Protein AF-A0AAE7J6P6-F1 (afdb_monomer)

Solvent-accessible surface area (backbone atoms only — not comparable to full-atom values): 6594 Å² total; per-residue (Å²): 134,54,72,71,56,51,52,51,51,54,49,52,51,44,43,52,46,48,48,72,77,43,78,83,62,54,71,66,61,44,50,52,52,38,52,50,50,35,48,72,76,59,78,49,86,48,71,69,57,49,50,52,51,53,52,53,46,38,74,75,54,63,64,92,83,56,76,78,74,72,66,77,85,76,64,90,80,76,79,80,88,73,84,70,50,100,81,75,59,88,80,80,84,78,81,79,90,74,87,132

Mean predicted aligned error: 14.96 Å

Secondary structure (DSSP, 8-state):
--HHHHHHHHHHHHHHHHHHH-TT--HHHHHHHHHHHHHHHT---SHHHHHHHHHHHHHHS--TTS-----GGG-----------TT-------------

Sequence (100 aa):
MSDKALLKEVAQELWSSVKKLRPGLPRDSRLELTLKALMVIGDLADQVQAAVIVGLVAEMEPPEDEPKGDDVTSTAESSPKVEQTPDGRRVVRRRSSSAG

Foldseek 3Di:
DDLLVVLLVLLVVQLVVLCVVDVPDDLVSSLVSSVVVCVVVVSDDDVVSSVVSVVSSCVVPNDPPPDPDPPPVPDPDDDDPQDADPVRDRDDDDPDDDDD

Structure (mmCIF, N/CA/C/O backbone):
data_AF-A0AAE7J6P6-F1
#
_entry.id   AF-A0AAE7J6P6-F1
#
loop_
_atom_site.group_PDB
_atom_site.id
_atom_site.type_symbol
_atom_site.label_atom_id
_atom_site.label_alt_id
_atom_site.label_comp_id
_atom_site.label_asym_id
_atom_site.label_entity_id
_atom_site.label_seq_id
_atom_site.pdbx_PDB_ins_code
_atom_site.Cartn_x
_atom_site.Cartn_y
_atom_site.Cartn_z
_atom_site.occupancy
_atom_site.B_iso_or_equiv
_atom_site.auth_seq_id
_atom_site.auth_comp_id
_atom_site.auth_asym_id
_atom_site.auth_atom_id
_atom_site.pdbx_PDB_model_num
ATOM 1 N N . MET A 1 1 ? 17.295 9.176 -4.640 1.00 58.81 1 MET A N 1
ATOM 2 C CA . MET A 1 1 ? 16.175 8.429 -4.028 1.00 58.81 1 MET A CA 1
ATOM 3 C C . MET A 1 1 ? 16.122 7.072 -4.701 1.00 58.81 1 MET A C 1
ATOM 5 O O . MET A 1 1 ? 16.319 7.036 -5.906 1.00 58.81 1 MET A O 1
ATOM 9 N N . SER A 1 2 ? 15.971 5.975 -3.957 1.00 84.94 2 SER A N 1
ATOM 10 C CA . SER A 1 2 ? 15.747 4.662 -4.577 1.00 84.94 2 SER A CA 1
ATOM 11 C C . SER A 1 2 ? 14.280 4.531 -4.992 1.00 84.94 2 SER A C 1
ATOM 13 O O . SER A 1 2 ? 13.418 5.106 -4.327 1.00 84.94 2 SER A O 1
ATOM 15 N N . ASP A 1 3 ? 13.983 3.744 -6.027 1.00 86.88 3 ASP A N 1
ATOM 16 C CA . ASP A 1 3 ? 12.605 3.522 -6.506 1.00 86.88 3 ASP A CA 1
ATOM 17 C C . ASP A 1 3 ? 11.683 3.034 -5.381 1.00 86.88 3 ASP A C 1
ATOM 19 O O . ASP A 1 3 ? 10.537 3.453 -5.256 1.00 86.88 3 ASP A O 1
ATOM 23 N N . LYS A 1 4 ? 12.227 2.225 -4.464 1.00 88.75 4 LYS A N 1
ATOM 24 C CA . LYS A 1 4 ? 11.519 1.763 -3.266 1.00 88.75 4 LYS A CA 1
ATOM 25 C C . LYS A 1 4 ? 11.170 2.896 -2.295 1.00 88.75 4 LYS A C 1
ATOM 27 O O . LYS A 1 4 ? 10.136 2.822 -1.639 1.00 88.75 4 LYS A O 1
ATOM 32 N N . ALA A 1 5 ? 12.033 3.901 -2.145 1.00 93.50 5 ALA A N 1
ATOM 33 C CA . ALA A 1 5 ? 11.749 5.055 -1.292 1.00 93.50 5 ALA A CA 1
ATOM 34 C C . ALA A 1 5 ? 10.653 5.931 -1.910 1.00 93.50 5 ALA A C 1
ATOM 36 O O . ALA A 1 5 ? 9.726 6.313 -1.202 1.00 93.50 5 ALA A O 1
ATOM 37 N N . LEU A 1 6 ? 10.720 6.158 -3.226 1.00 94.00 6 LEU A N 1
ATOM 38 C CA . LEU A 1 6 ? 9.698 6.905 -3.957 1.00 94.00 6 LEU A CA 1
ATOM 39 C C . LEU A 1 6 ? 8.334 6.205 -3.889 1.00 94.00 6 LEU A C 1
ATOM 41 O O . LEU A 1 6 ? 7.341 6.833 -3.543 1.00 94.00 6 LEU A O 1
ATOM 45 N N . LEU A 1 7 ? 8.290 4.889 -4.115 1.00 94.81 7 LEU A N 1
ATOM 46 C CA . LEU A 1 7 ? 7.057 4.103 -4.016 1.00 94.81 7 LEU A CA 1
ATOM 47 C C . LEU A 1 7 ? 6.392 4.236 -2.634 1.00 94.81 7 LEU A C 1
ATOM 49 O O . LEU A 1 7 ? 5.171 4.347 -2.537 1.00 94.81 7 LEU A O 1
ATOM 53 N N . LYS A 1 8 ? 7.185 4.243 -1.554 1.00 96.00 8 LYS A N 1
ATOM 54 C CA . LYS A 1 8 ? 6.662 4.448 -0.196 1.00 96.00 8 LYS A CA 1
ATOM 55 C C . LYS A 1 8 ? 6.081 5.849 -0.011 1.00 96.00 8 LYS A C 1
ATOM 57 O O . LYS A 1 8 ? 5.009 5.971 0.568 1.00 96.00 8 LYS A O 1
ATOM 62 N N . GLU A 1 9 ? 6.766 6.878 -0.497 1.00 96.00 9 GLU A N 1
ATOM 63 C CA . GLU A 1 9 ? 6.306 8.269 -0.423 1.00 96.00 9 GLU A CA 1
ATOM 64 C C . GLU A 1 9 ? 4.978 8.456 -1.173 1.00 96.00 9 GLU A C 1
ATOM 66 O O . GLU A 1 9 ? 3.999 8.926 -0.592 1.00 96.00 9 GLU A O 1
ATOM 71 N N . VAL A 1 10 ? 4.896 7.961 -2.412 1.00 95.81 10 VAL A N 1
ATOM 72 C CA . VAL A 1 10 ? 3.665 7.988 -3.219 1.00 95.81 10 VAL A CA 1
ATOM 73 C C . VAL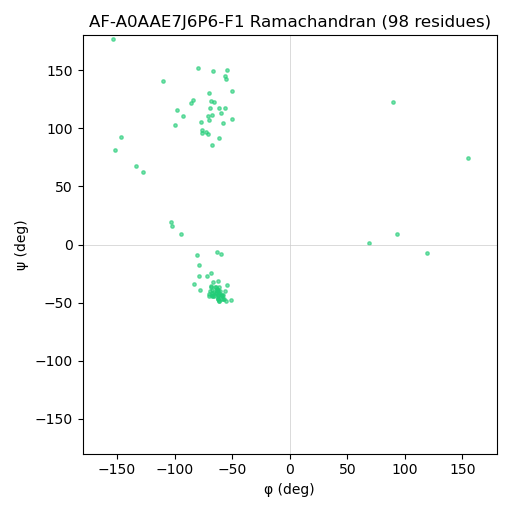 A 1 10 ? 2.534 7.242 -2.509 1.00 95.81 10 VAL A C 1
ATOM 75 O O . VAL A 1 10 ? 1.409 7.738 -2.424 1.00 95.81 10 VAL A O 1
ATOM 78 N N . ALA A 1 11 ? 2.812 6.069 -1.936 1.00 96.88 11 ALA A N 1
ATOM 79 C CA . ALA A 1 11 ? 1.810 5.311 -1.195 1.00 96.88 11 ALA A CA 1
ATOM 80 C C . ALA A 1 11 ? 1.298 6.055 0.052 1.00 96.88 11 ALA A C 1
ATOM 82 O O . ALA A 1 11 ? 0.095 6.025 0.324 1.00 96.88 11 ALA A O 1
ATOM 83 N N . GLN A 1 12 ? 2.172 6.747 0.792 1.00 97.44 12 GLN A N 1
ATOM 84 C CA . GLN A 1 12 ? 1.786 7.573 1.945 1.00 97.44 12 GLN A CA 1
ATOM 85 C C . GLN A 1 12 ? 0.900 8.749 1.533 1.00 97.44 12 GLN A C 1
ATOM 87 O O . GLN A 1 12 ? -0.092 9.054 2.211 1.00 97.44 12 GLN A O 1
ATOM 92 N N . GLU A 1 13 ? 1.235 9.405 0.426 1.00 96.88 13 GLU A N 1
ATOM 93 C CA . GLU A 1 13 ? 0.466 10.528 -0.099 1.00 96.88 13 GLU A CA 1
ATOM 94 C C . GLU A 1 13 ? -0.910 10.079 -0.602 1.00 96.88 13 GLU A C 1
ATOM 96 O O . GLU A 1 13 ? -1.928 10.694 -0.259 1.00 96.88 13 GLU A O 1
ATOM 101 N N . LEU A 1 14 ? -0.973 8.959 -1.328 1.00 97.00 14 LEU A N 1
ATOM 102 C CA . LEU A 1 14 ? -2.229 8.358 -1.776 1.00 97.00 14 LEU A CA 1
ATOM 103 C C . LEU A 1 14 ? -3.093 7.929 -0.591 1.00 97.00 14 LEU A C 1
ATOM 105 O O . LEU A 1 14 ? -4.269 8.283 -0.538 1.00 97.00 14 LEU A O 1
ATOM 109 N N . TRP A 1 15 ? -2.517 7.245 0.400 1.00 97.50 15 TRP A N 1
ATOM 110 C CA . TRP A 1 15 ? -3.220 6.869 1.628 1.00 97.50 15 TRP A CA 1
ATOM 111 C C . TRP A 1 15 ? -3.829 8.085 2.336 1.00 97.50 15 TRP A C 1
ATOM 113 O O . TRP A 1 15 ? -5.019 8.104 2.668 1.00 97.50 15 TRP A O 1
ATOM 123 N N . SER A 1 16 ? -3.034 9.141 2.512 1.00 97.00 16 SER A N 1
ATOM 124 C CA . SER A 1 16 ? -3.479 10.392 3.130 1.00 97.00 16 SER A CA 1
ATOM 125 C C . SER A 1 16 ? -4.579 11.077 2.317 1.00 97.00 16 SER A C 1
ATOM 127 O O . SER A 1 16 ? -5.535 11.610 2.884 1.00 97.00 16 SER A O 1
ATOM 129 N N . SER A 1 17 ? -4.479 11.037 0.990 1.00 97.06 17 SER A N 1
ATOM 130 C CA . SER A 1 17 ? -5.477 11.597 0.076 1.00 97.06 17 SER A CA 1
ATOM 131 C C . SER A 1 17 ? -6.795 10.833 0.138 1.00 97.06 17 SER A C 1
ATOM 133 O O . SER A 1 17 ? -7.851 11.450 0.266 1.00 97.06 17 SER A O 1
ATOM 135 N N . VAL A 1 18 ? -6.756 9.498 0.152 1.00 96.69 18 VAL A N 1
ATOM 136 C CA . VAL A 1 18 ? -7.952 8.659 0.314 1.00 96.69 18 VAL A CA 1
ATOM 137 C C . VAL A 1 18 ? -8.649 8.966 1.644 1.00 96.69 18 VAL A C 1
ATOM 139 O O . VAL A 1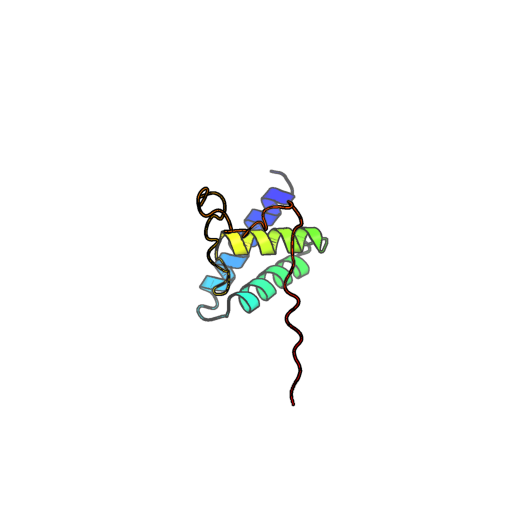 18 ? -9.867 9.151 1.655 1.00 96.69 18 VAL A O 1
ATOM 142 N N . LYS A 1 19 ? -7.900 9.107 2.749 1.00 95.62 19 LYS A N 1
ATOM 143 C CA . LYS A 1 19 ? -8.458 9.494 4.062 1.00 95.62 19 LYS A CA 1
ATOM 144 C C . LYS A 1 19 ? -9.163 10.850 4.026 1.00 95.62 19 LYS A C 1
ATOM 146 O O . LYS A 1 19 ? -10.252 10.979 4.578 1.00 95.62 19 LYS A O 1
ATOM 151 N N . LYS A 1 20 ? -8.558 11.848 3.374 1.00 96.94 20 LYS A N 1
ATOM 152 C CA . LYS A 1 20 ? -9.130 13.198 3.243 1.00 96.94 20 LYS A CA 1
ATOM 153 C C . LYS A 1 20 ? -10.381 13.216 2.364 1.00 96.94 20 LYS A C 1
ATOM 155 O O . LYS A 1 20 ? -11.345 13.893 2.699 1.00 96.94 20 LYS A O 1
ATOM 160 N N . LEU A 1 21 ? -10.369 12.484 1.250 1.00 97.06 21 LEU A N 1
ATOM 161 C CA . LEU A 1 21 ? -11.466 12.471 0.277 1.00 97.06 21 LEU A CA 1
ATOM 162 C C . LEU A 1 21 ? -12.648 11.596 0.713 1.00 97.06 21 LEU A C 1
ATOM 164 O O . LEU A 1 21 ? -13.774 11.843 0.284 1.00 97.06 21 LEU A O 1
ATOM 168 N N . ARG A 1 22 ? -12.413 10.564 1.534 1.00 95.94 22 ARG A N 1
ATOM 169 C CA . ARG A 1 22 ? -13.451 9.638 2.019 1.00 95.94 22 ARG A CA 1
ATOM 170 C C . ARG A 1 22 ? -13.338 9.387 3.531 1.00 95.94 22 ARG A C 1
ATOM 172 O O . ARG A 1 22 ? -13.034 8.262 3.945 1.00 95.94 22 ARG A O 1
ATOM 179 N N . PRO A 1 23 ? -13.604 10.408 4.369 1.00 91.00 23 PRO A N 1
ATOM 180 C CA . PRO A 1 23 ? -13.615 10.255 5.819 1.00 91.00 23 PRO A CA 1
ATOM 181 C C . PRO A 1 23 ? -14.796 9.357 6.213 1.00 91.00 23 PRO A C 1
ATOM 183 O O . PRO A 1 23 ? -15.951 9.724 6.029 1.00 91.00 23 PRO A O 1
ATOM 186 N N . GLY A 1 24 ? -14.518 8.147 6.690 1.00 92.81 24 GLY A N 1
ATOM 187 C CA . GLY A 1 24 ? -15.535 7.131 6.999 1.00 92.81 24 GLY A CA 1
ATOM 188 C C . GLY A 1 24 ? -15.392 5.848 6.185 1.00 92.81 24 GLY A C 1
ATOM 189 O O . GLY A 1 24 ? -16.061 4.862 6.480 1.00 92.81 24 GLY A O 1
ATOM 190 N N . LEU A 1 25 ? -14.495 5.821 5.196 1.00 95.38 25 LEU A N 1
ATOM 191 C CA . LEU A 1 25 ? -14.171 4.578 4.515 1.00 95.38 25 LEU A CA 1
ATOM 192 C C . LEU A 1 25 ? -13.372 3.647 5.459 1.00 95.38 25 LEU A C 1
ATOM 194 O O . LEU A 1 25 ? -12.373 4.100 6.038 1.00 95.38 25 LEU A O 1
ATOM 198 N N . PRO A 1 26 ? -13.762 2.364 5.612 1.00 95.12 26 PRO A N 1
ATOM 199 C CA . PRO A 1 26 ? -13.026 1.406 6.435 1.00 95.12 26 PRO A CA 1
ATOM 200 C C . PRO A 1 26 ? -11.555 1.304 6.025 1.00 95.12 26 PRO A C 1
ATOM 202 O O . PRO A 1 26 ? -11.217 1.505 4.856 1.00 95.12 26 PRO A O 1
ATOM 205 N N . ARG A 1 27 ? -10.675 0.992 6.983 1.00 94.00 27 ARG A N 1
ATOM 206 C CA . ARG A 1 27 ? -9.219 0.905 6.767 1.00 94.00 27 ARG A CA 1
ATOM 207 C C . ARG A 1 27 ? -8.868 0.011 5.575 1.00 94.00 27 ARG A C 1
ATOM 209 O O . ARG A 1 27 ? -8.115 0.435 4.704 1.00 94.00 27 ARG A O 1
ATOM 216 N N . ASP A 1 28 ? -9.465 -1.172 5.500 1.00 94.81 28 ASP A N 1
ATOM 217 C CA . ASP A 1 28 ? -9.166 -2.141 4.442 1.00 94.81 28 ASP A CA 1
ATOM 218 C C . ASP A 1 28 ? -9.640 -1.659 3.070 1.00 94.81 28 ASP A C 1
ATOM 220 O O . ASP A 1 28 ? -8.910 -1.763 2.090 1.00 94.81 28 ASP A O 1
ATOM 224 N N . SER A 1 29 ? -10.806 -1.014 3.001 1.00 96.62 29 SER A N 1
ATOM 225 C CA . SER A 1 29 ? -11.289 -0.389 1.766 1.00 96.62 29 SER A CA 1
ATOM 226 C C . SER A 1 29 ? -10.419 0.798 1.332 1.00 96.62 29 SER A C 1
ATOM 228 O O . SER A 1 29 ? -10.252 1.040 0.136 1.00 96.62 29 SER A O 1
ATOM 230 N N . ARG A 1 30 ? -9.831 1.545 2.279 1.00 96.69 30 ARG A N 1
ATOM 231 C CA . ARG A 1 30 ? -8.824 2.574 1.963 1.00 96.69 30 ARG A CA 1
ATOM 232 C C . 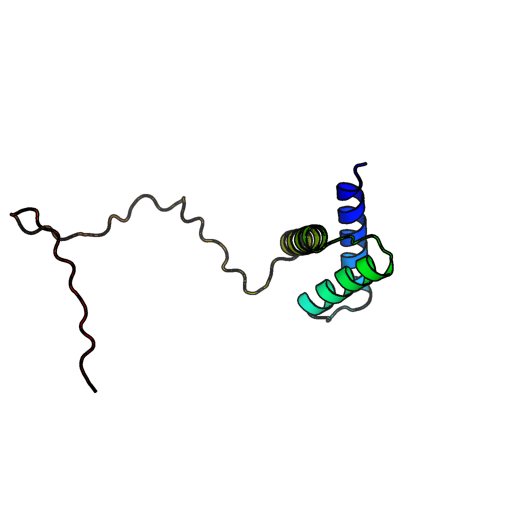ARG A 1 30 ? -7.554 1.940 1.402 1.00 96.69 30 ARG A C 1
ATOM 234 O O . ARG A 1 30 ? -7.001 2.459 0.438 1.00 96.69 30 ARG A O 1
ATOM 241 N N . LEU A 1 31 ? -7.119 0.819 1.975 1.00 96.88 31 LEU A N 1
ATOM 242 C CA . LEU A 1 31 ? -5.907 0.117 1.558 1.00 96.88 31 LEU A CA 1
ATOM 243 C C . LEU A 1 31 ? -6.081 -0.461 0.154 1.00 96.88 31 LEU A C 1
ATOM 245 O O . LEU A 1 31 ? -5.212 -0.276 -0.693 1.00 96.88 31 LEU A O 1
ATOM 249 N N . GLU A 1 32 ? -7.234 -1.074 -0.112 1.00 96.75 32 GLU A N 1
ATOM 250 C CA . GLU A 1 32 ? -7.612 -1.559 -1.437 1.00 96.75 32 GLU A CA 1
ATOM 251 C C . GLU A 1 32 ? -7.580 -0.429 -2.474 1.00 96.75 32 GLU A C 1
ATOM 253 O O . GLU A 1 32 ? -6.984 -0.590 -3.538 1.00 96.75 32 GLU A O 1
ATOM 258 N N . LEU A 1 33 ? -8.153 0.740 -2.161 1.00 97.56 33 LEU A N 1
ATOM 259 C CA . LEU A 1 33 ? -8.113 1.900 -3.056 1.00 97.56 33 LEU A CA 1
ATOM 260 C C . LEU A 1 33 ? -6.689 2.394 -3.316 1.00 97.56 33 LEU A C 1
ATOM 262 O O . LEU A 1 33 ? -6.361 2.678 -4.468 1.00 97.56 33 LEU A O 1
ATOM 266 N N . THR A 1 34 ? -5.848 2.484 -2.284 1.00 97.25 34 THR A N 1
ATOM 267 C CA . THR A 1 34 ? -4.446 2.895 -2.436 1.00 97.25 34 THR A CA 1
ATOM 268 C C . THR A 1 34 ? -3.681 1.920 -3.329 1.00 97.25 34 THR A C 1
ATOM 270 O O . THR A 1 34 ? -3.034 2.347 -4.283 1.00 97.25 34 THR A O 1
ATOM 273 N N . LEU A 1 35 ? -3.792 0.612 -3.077 1.00 97.56 35 LEU A N 1
ATOM 274 C CA . LEU A 1 35 ? -3.137 -0.413 -3.894 1.00 97.56 35 LEU A CA 1
ATOM 275 C C . LEU A 1 35 ? -3.643 -0.382 -5.338 1.00 97.56 35 LEU A C 1
ATOM 277 O O . LEU A 1 35 ? -2.847 -0.406 -6.274 1.00 97.56 35 LEU A O 1
ATOM 281 N N . LYS A 1 36 ? -4.958 -0.252 -5.533 1.00 97.19 36 LYS A N 1
ATOM 282 C CA . LYS A 1 36 ? -5.565 -0.162 -6.863 1.00 97.19 36 LYS A CA 1
ATOM 283 C C . LYS A 1 36 ? -5.098 1.076 -7.626 1.00 97.19 36 LYS A C 1
ATOM 285 O O . LYS A 1 36 ? -4.843 0.976 -8.821 1.00 97.19 36 LYS A O 1
ATOM 290 N N . ALA A 1 37 ? -4.954 2.220 -6.959 1.00 96.88 37 ALA A N 1
ATOM 291 C CA . ALA A 1 37 ? -4.414 3.430 -7.574 1.00 96.88 37 ALA A CA 1
ATOM 292 C C . ALA A 1 37 ? -2.961 3.227 -8.035 1.00 96.88 37 ALA A C 1
ATOM 294 O O . ALA A 1 37 ? -2.649 3.525 -9.185 1.00 96.88 37 ALA A O 1
ATOM 295 N N . LEU A 1 38 ? -2.108 2.642 -7.187 1.00 96.25 38 LEU A N 1
ATOM 296 C CA . LEU A 1 38 ? -0.714 2.334 -7.533 1.00 96.25 38 LEU A CA 1
ATOM 297 C C . LEU A 1 38 ? -0.609 1.366 -8.723 1.00 96.25 38 LEU A C 1
ATOM 299 O O . LEU A 1 38 ? 0.217 1.563 -9.611 1.00 96.25 38 LEU A O 1
ATOM 303 N N . MET A 1 39 ? -1.481 0.355 -8.785 1.0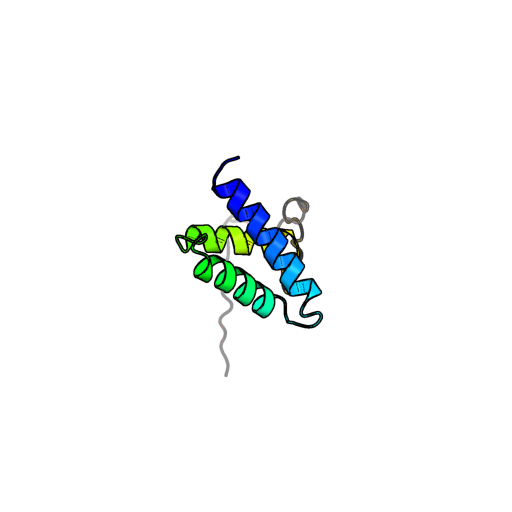0 95.50 39 MET A N 1
ATOM 304 C CA . MET A 1 39 ? -1.556 -0.563 -9.929 1.00 95.50 39 MET A CA 1
ATOM 305 C C . MET A 1 39 ? -1.983 0.142 -11.220 1.00 95.50 39 MET A C 1
ATOM 307 O O . MET A 1 39 ? -1.436 -0.143 -12.280 1.00 95.50 39 MET A O 1
ATOM 311 N N . VAL A 1 40 ? -2.958 1.053 -11.148 1.00 96.44 40 VAL A N 1
ATOM 312 C CA . VAL A 1 40 ? -3.459 1.793 -12.321 1.00 96.44 40 VAL A CA 1
ATOM 313 C C . VAL A 1 40 ? -2.413 2.765 -12.867 1.00 96.44 40 VAL A C 1
ATOM 315 O O . VAL A 1 40 ? -2.318 2.925 -14.080 1.00 96.44 40 VAL A O 1
ATOM 318 N N . ILE A 1 41 ? -1.631 3.401 -11.992 1.00 92.06 41 ILE A N 1
ATOM 319 C CA . ILE A 1 41 ? -0.540 4.308 -12.384 1.00 92.06 41 ILE A CA 1
ATOM 320 C C . ILE A 1 41 ? 0.644 3.524 -12.978 1.00 92.06 41 ILE A C 1
ATOM 322 O O . ILE A 1 41 ? 1.358 4.045 -13.830 1.00 92.06 41 ILE A O 1
ATOM 326 N N . GLY A 1 42 ? 0.807 2.258 -12.585 1.00 92.75 42 GLY A N 1
ATOM 327 C CA . GLY A 1 42 ? 1.901 1.393 -13.032 1.00 92.75 42 GLY A CA 1
ATOM 328 C C . GLY A 1 42 ? 3.115 1.395 -12.100 1.00 92.75 42 GLY A C 1
ATOM 329 O O . GLY A 1 42 ? 4.132 0.798 -12.438 1.00 92.75 42 GLY A O 1
ATOM 330 N N . ASP A 1 43 ? 2.999 2.012 -10.922 1.00 92.50 43 ASP A N 1
ATOM 331 C CA . ASP A 1 43 ? 4.069 2.071 -9.917 1.00 92.50 43 ASP A CA 1
ATOM 332 C C . ASP A 1 43 ? 4.196 0.769 -9.108 1.00 92.50 43 ASP A C 1
ATOM 334 O O . ASP A 1 43 ? 5.217 0.534 -8.462 1.00 92.50 43 ASP A O 1
ATOM 338 N N . LEU A 1 44 ? 3.162 -0.084 -9.128 1.00 92.25 44 LEU A N 1
ATOM 339 C CA . LEU A 1 44 ? 3.153 -1.375 -8.441 1.00 92.25 44 LEU A CA 1
ATOM 340 C C . LEU A 1 44 ? 3.453 -2.520 -9.417 1.00 92.25 44 LEU A C 1
ATOM 342 O O . LEU A 1 44 ? 2.577 -2.948 -10.168 1.00 92.25 44 LEU A O 1
ATOM 346 N N . ALA A 1 45 ? 4.683 -3.031 -9.385 1.00 88.25 45 ALA A N 1
ATOM 347 C CA . ALA A 1 45 ? 5.154 -4.053 -10.322 1.00 88.25 45 ALA A CA 1
ATOM 348 C C . ALA A 1 45 ? 4.760 -5.486 -9.925 1.00 88.25 45 ALA A C 1
ATOM 350 O O . ALA A 1 45 ? 4.529 -6.329 -10.792 1.00 88.25 45 ALA A O 1
ATOM 351 N N . ASP A 1 46 ? 4.705 -5.784 -8.622 1.00 93.19 46 ASP A N 1
ATOM 352 C CA . ASP A 1 46 ? 4.486 -7.141 -8.121 1.00 93.19 46 ASP A CA 1
ATOM 353 C C . ASP A 1 46 ? 3.836 -7.192 -6.722 1.00 93.19 46 ASP A C 1
ATOM 355 O O . ASP A 1 46 ? 3.588 -6.182 -6.054 1.00 93.19 46 ASP A O 1
ATOM 359 N N . GLN A 1 47 ? 3.558 -8.418 -6.267 1.00 92.25 47 GLN A N 1
ATOM 360 C CA . GLN A 1 47 ? 2.970 -8.689 -4.953 1.00 92.25 47 GLN A CA 1
ATOM 361 C C . GLN A 1 47 ? 3.919 -8.377 -3.784 1.00 92.25 47 GLN A C 1
ATOM 363 O O . GLN A 1 47 ? 3.450 -8.102 -2.679 1.00 92.25 47 GLN A O 1
ATOM 368 N N . VAL A 1 48 ? 5.239 -8.395 -3.997 1.00 94.19 48 VAL A N 1
ATOM 369 C CA . VAL A 1 48 ? 6.228 -8.083 -2.954 1.00 94.19 48 VAL A CA 1
ATOM 370 C C . VAL A 1 48 ? 6.171 -6.595 -2.627 1.00 94.19 48 VAL A C 1
ATOM 372 O O . VAL A 1 48 ? 6.135 -6.215 -1.457 1.00 94.19 48 VAL A O 1
ATOM 375 N N . GLN A 1 49 ? 6.092 -5.743 -3.645 1.00 94.06 49 GLN A N 1
ATOM 376 C CA . GLN A 1 49 ? 5.872 -4.312 -3.474 1.00 94.06 49 GLN A CA 1
ATOM 377 C C . GLN 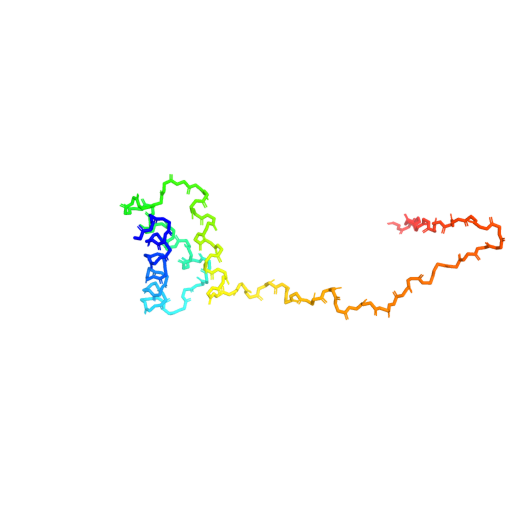A 1 49 ? 4.522 -4.027 -2.811 1.00 94.06 49 GLN A C 1
ATOM 379 O O . GLN A 1 49 ? 4.461 -3.205 -1.897 1.00 94.06 49 GLN A O 1
ATOM 384 N N . ALA A 1 50 ? 3.463 -4.753 -3.187 1.00 95.38 50 ALA A N 1
ATOM 385 C CA . ALA A 1 50 ? 2.158 -4.630 -2.537 1.00 95.38 50 ALA A CA 1
ATOM 386 C C . ALA A 1 50 ? 2.250 -4.922 -1.031 1.00 95.38 50 ALA A C 1
ATOM 388 O O . ALA A 1 50 ? 1.777 -4.127 -0.220 1.00 95.38 50 ALA A O 1
ATOM 389 N N . ALA A 1 51 ? 2.932 -6.004 -0.643 1.00 95.88 51 ALA A N 1
ATOM 390 C CA . ALA A 1 51 ? 3.147 -6.356 0.760 1.00 95.88 51 ALA A CA 1
ATOM 391 C C . ALA A 1 51 ? 3.933 -5.278 1.530 1.00 95.88 51 ALA A C 1
ATOM 393 O O . ALA A 1 51 ? 3.614 -4.991 2.683 1.00 95.88 51 ALA A O 1
ATOM 394 N N . VAL A 1 52 ? 4.914 -4.62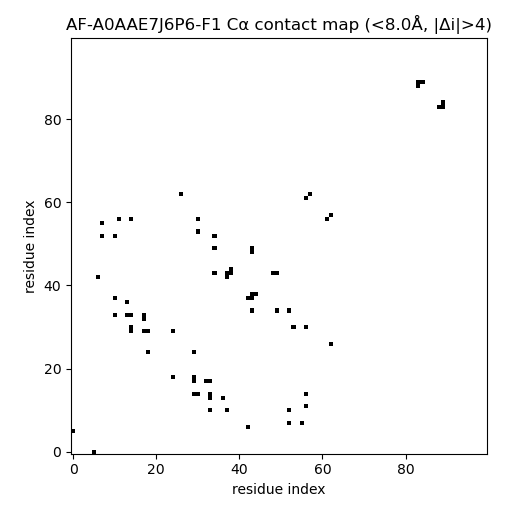6 0.892 1.00 95.44 52 VAL A N 1
ATOM 395 C CA . VAL A 1 52 ? 5.633 -3.485 1.489 1.00 95.44 52 VAL A CA 1
ATOM 396 C C . VAL A 1 52 ? 4.683 -2.325 1.784 1.00 95.44 52 VAL A C 1
ATOM 398 O O . VAL A 1 52 ? 4.799 -1.712 2.844 1.00 95.44 52 VAL A O 1
ATOM 401 N N . ILE A 1 53 ? 3.746 -2.024 0.883 1.00 96.44 53 ILE A N 1
ATOM 402 C CA . ILE A 1 53 ? 2.757 -0.958 1.096 1.00 96.44 53 ILE A CA 1
ATOM 403 C C . ILE A 1 53 ? 1.755 -1.331 2.189 1.00 96.44 53 ILE A C 1
ATOM 405 O O . ILE A 1 53 ? 1.427 -0.491 3.023 1.00 96.44 53 ILE A O 1
ATOM 409 N N . VAL A 1 54 ? 1.310 -2.586 2.240 1.00 95.94 54 VAL A N 1
ATOM 410 C CA . VAL A 1 54 ? 0.445 -3.079 3.324 1.00 95.94 54 VAL A CA 1
ATOM 411 C C . VAL A 1 54 ? 1.131 -2.917 4.684 1.00 95.94 54 VAL A C 1
ATOM 413 O O . VAL A 1 54 ? 0.518 -2.384 5.609 1.00 95.94 54 VAL A O 1
ATOM 416 N N . GLY A 1 55 ? 2.405 -3.310 4.793 1.00 95.25 55 GLY A N 1
ATOM 417 C CA . GLY A 1 55 ? 3.199 -3.131 6.012 1.00 95.25 55 GLY A CA 1
ATOM 418 C C . GLY A 1 55 ? 3.377 -1.659 6.386 1.00 95.25 55 GLY A C 1
ATOM 419 O O . GLY A 1 55 ? 3.148 -1.283 7.52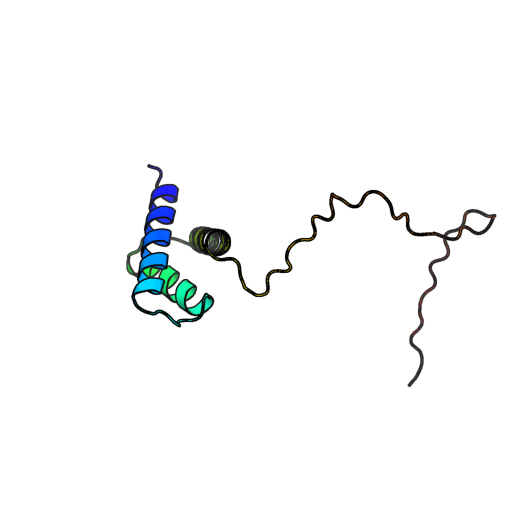8 1.00 95.25 55 GLY A O 1
ATOM 420 N N . LEU A 1 56 ? 3.677 -0.803 5.406 1.00 96.06 56 LEU A N 1
ATOM 421 C CA . LEU A 1 56 ? 3.767 0.645 5.606 1.00 96.06 56 LEU A CA 1
ATOM 422 C C . LEU A 1 56 ? 2.460 1.238 6.154 1.00 96.06 56 LEU A C 1
ATOM 424 O O . LEU A 1 56 ? 2.484 2.060 7.064 1.00 96.06 56 LEU A O 1
ATOM 428 N N . VAL A 1 57 ? 1.309 0.820 5.623 1.00 95.25 57 VAL A N 1
ATOM 429 C CA . VAL A 1 57 ? 0.003 1.282 6.111 1.00 95.25 57 VAL A CA 1
ATOM 430 C C . VAL A 1 57 ? -0.284 0.753 7.516 1.00 95.25 57 VAL A C 1
ATOM 432 O O . VAL A 1 57 ? -0.866 1.484 8.311 1.00 95.25 57 VAL A O 1
ATOM 435 N N . ALA A 1 58 ? 0.134 -0.470 7.852 1.00 94.38 58 ALA A N 1
ATOM 436 C CA . ALA A 1 58 ? 0.040 -0.992 9.217 1.00 94.38 58 ALA A CA 1
ATOM 437 C C . ALA A 1 58 ? 0.893 -0.185 10.212 1.00 94.38 58 ALA A C 1
ATOM 439 O O . ALA A 1 58 ? 0.417 0.115 11.299 1.00 94.38 58 ALA A O 1
ATOM 440 N N . GLU A 1 59 ? 2.093 0.256 9.822 1.00 92.94 59 GLU A N 1
ATOM 441 C CA . GLU A 1 59 ? 2.924 1.152 10.644 1.00 92.94 59 GLU A CA 1
ATOM 442 C C . GLU A 1 59 ? 2.268 2.531 10.856 1.00 92.94 59 GLU A C 1
ATOM 444 O O . GLU A 1 59 ? 2.381 3.120 11.930 1.00 92.94 59 GLU A O 1
ATOM 449 N N . MET A 1 60 ? 1.576 3.061 9.841 1.00 91.38 60 MET A N 1
ATOM 450 C CA . M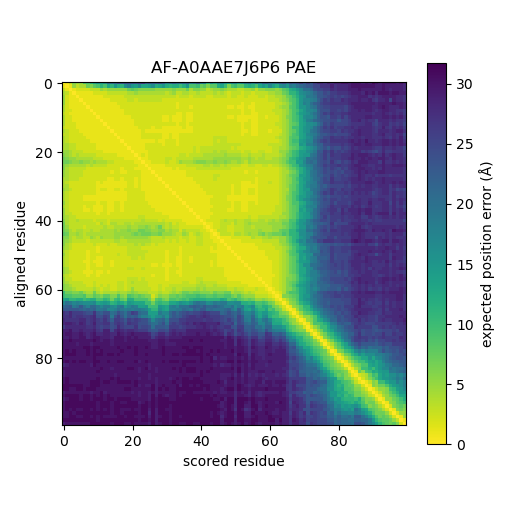ET A 1 60 ? 0.897 4.364 9.917 1.00 91.38 60 MET A CA 1
ATOM 451 C C . MET A 1 60 ? -0.427 4.319 10.686 1.00 91.38 60 MET A C 1
ATOM 453 O O . MET A 1 60 ? -0.797 5.285 11.354 1.00 91.38 60 MET A O 1
ATOM 457 N N . GLU A 1 61 ? -1.189 3.245 10.507 1.00 90.62 61 GLU A N 1
ATOM 458 C CA . GLU A 1 61 ? -2.498 3.020 11.110 1.00 90.62 61 GLU A CA 1
ATOM 459 C C . GLU A 1 61 ? -2.649 1.515 11.379 1.00 90.62 61 GLU A C 1
ATOM 461 O O . GLU A 1 61 ? -3.073 0.762 10.483 1.00 90.62 61 GLU A O 1
ATOM 466 N N . PRO A 1 62 ? -2.274 1.071 12.594 1.00 88.06 62 PRO A N 1
ATOM 467 C CA . PRO A 1 62 ? -2.399 -0.320 12.997 1.00 88.06 62 PRO A CA 1
ATOM 468 C C . PRO A 1 62 ? -3.847 -0.815 12.857 1.00 88.06 62 PRO A C 1
ATOM 470 O O . PRO A 1 62 ? -4.784 -0.033 13.049 1.00 88.06 62 PRO A O 1
ATOM 473 N N . PRO A 1 63 ? -4.063 -2.086 12.490 1.00 84.56 63 PRO A N 1
ATOM 474 C CA . PRO A 1 63 ? -5.378 -2.715 12.542 1.00 84.56 63 PRO A CA 1
ATOM 475 C C . PRO A 1 63 ? -5.987 -2.630 13.948 1.00 84.56 63 PRO A C 1
ATOM 477 O O . PRO A 1 63 ? -5.292 -2.806 14.944 1.00 84.56 63 PRO A O 1
ATOM 480 N N . GLU A 1 64 ? -7.303 -2.429 14.028 1.00 77.56 64 GLU A N 1
ATOM 481 C CA . GLU A 1 64 ? -8.043 -2.399 15.303 1.00 77.56 64 GLU A CA 1
ATOM 482 C C . GLU A 1 64 ? -7.959 -3.743 16.059 1.00 77.56 64 GLU A C 1
ATOM 484 O O . GLU A 1 64 ? -7.935 -3.762 17.287 1.00 77.56 64 GLU A O 1
ATOM 489 N N . ASP A 1 65 ? -7.865 -4.855 15.320 1.00 73.44 65 ASP A N 1
ATOM 490 C CA . ASP A 1 65 ? -7.824 -6.224 15.854 1.00 73.44 65 ASP A CA 1
ATOM 491 C C . ASP A 1 65 ? -6.400 -6.767 16.056 1.00 73.44 65 ASP A C 1
ATOM 493 O O . ASP A 1 65 ? -6.222 -7.960 16.324 1.00 73.44 65 ASP A O 1
ATOM 497 N N . GLU A 1 66 ? -5.359 -5.940 15.914 1.00 62.09 66 GLU A N 1
ATOM 498 C CA . GLU A 1 66 ? -4.018 -6.400 16.264 1.00 62.09 66 GLU A CA 1
ATOM 499 C C . GLU A 1 66 ? -3.958 -6.660 17.777 1.00 62.09 66 GLU A C 1
ATOM 501 O O . GLU A 1 66 ? -4.230 -5.749 18.570 1.00 62.09 66 GLU A O 1
ATOM 506 N N . PRO A 1 67 ? -3.599 -7.883 18.221 1.00 62.31 67 PRO A N 1
ATOM 507 C CA . PRO A 1 67 ? -3.303 -8.090 19.623 1.00 62.31 67 PRO A CA 1
ATOM 508 C C . PRO A 1 67 ? -2.147 -7.152 19.949 1.00 62.31 67 PRO A C 1
ATOM 510 O O . PRO A 1 67 ? -1.051 -7.314 19.410 1.00 62.31 67 PRO A O 1
ATOM 513 N N . LYS A 1 68 ? -2.401 -6.145 20.798 1.00 59.34 68 LYS A N 1
ATOM 514 C CA . LYS A 1 68 ? -1.340 -5.332 21.395 1.00 59.34 68 LYS A CA 1
ATOM 515 C C . LYS A 1 68 ? -0.352 -6.327 21.969 1.00 59.34 68 LYS A C 1
ATOM 517 O O . LYS A 1 68 ? -0.700 -7.041 22.905 1.00 59.34 68 LYS A O 1
ATOM 522 N N . GLY A 1 69 ? 0.803 -6.453 21.325 1.00 56.69 69 GLY A N 1
ATOM 523 C CA . GLY A 1 69 ? 1.811 -7.401 21.744 1.00 56.69 69 GLY A CA 1
ATOM 524 C C . GLY A 1 69 ? 2.175 -7.061 23.175 1.00 56.69 69 GLY A C 1
ATOM 525 O O . GLY A 1 69 ? 2.860 -6.068 23.410 1.00 56.69 69 GLY A O 1
ATOM 526 N N . ASP A 1 70 ? 1.696 -7.859 24.126 1.00 48.91 70 ASP A N 1
ATOM 527 C CA . ASP A 1 70 ? 2.398 -7.982 25.385 1.00 48.91 70 ASP A CA 1
ATOM 528 C C . ASP A 1 70 ? 3.798 -8.430 24.989 1.00 48.91 70 ASP A C 1
ATOM 530 O O . ASP A 1 70 ? 3.980 -9.459 24.333 1.00 48.91 70 ASP A O 1
ATOM 534 N N . ASP A 1 71 ? 4.779 -7.591 25.291 1.00 53.53 71 ASP A N 1
ATOM 535 C CA . ASP A 1 71 ? 6.175 -7.914 25.098 1.00 53.53 71 ASP A CA 1
ATOM 536 C C . ASP A 1 71 ? 6.500 -9.129 25.980 1.00 53.53 71 ASP A C 1
ATOM 538 O O . ASP A 1 71 ? 6.828 -9.010 27.162 1.00 53.53 71 ASP A O 1
ATOM 542 N N . VAL A 1 72 ? 6.362 -10.333 25.413 1.00 57.00 72 VAL A N 1
ATOM 543 C CA . VAL A 1 72 ? 6.591 -11.615 26.104 1.00 57.00 72 VAL A CA 1
ATOM 544 C C . VAL A 1 72 ? 8.059 -11.748 26.540 1.00 57.00 72 VAL A C 1
ATOM 546 O O . VAL A 1 72 ? 8.417 -12.673 27.267 1.00 57.00 72 VAL A O 1
ATOM 549 N N . THR A 1 73 ? 8.932 -10.810 26.156 1.00 52.00 73 THR A N 1
ATOM 550 C CA . THR A 1 73 ? 10.319 -10.771 26.627 1.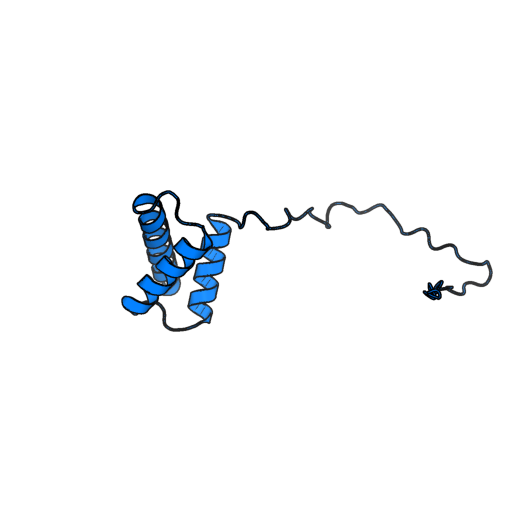00 52.00 73 THR A CA 1
ATOM 551 C C . THR A 1 73 ? 10.486 -10.151 28.021 1.00 52.00 73 THR A C 1
ATOM 553 O O . THR A 1 73 ? 11.548 -10.312 28.619 1.00 52.00 73 THR A O 1
ATOM 556 N N . SER A 1 74 ? 9.437 -9.551 28.603 1.00 53.34 74 SER A N 1
ATOM 557 C CA . SER A 1 74 ? 9.487 -8.906 29.929 1.00 53.34 74 SER A CA 1
ATOM 558 C C . SER A 1 74 ? 8.886 -9.722 31.087 1.00 53.34 74 SER A C 1
ATOM 560 O O . SER A 1 74 ? 8.650 -9.182 32.165 1.00 53.34 74 SER A O 1
ATOM 562 N N . THR A 1 75 ? 8.664 -11.033 30.936 1.00 45.47 75 THR A N 1
ATOM 563 C CA . THR A 1 75 ? 8.284 -11.900 32.076 1.00 45.47 75 THR A CA 1
ATOM 564 C C . THR A 1 75 ? 9.185 -13.125 32.195 1.00 45.47 75 THR A C 1
ATOM 566 O O . THR A 1 75 ? 8.757 -14.277 32.133 1.00 45.47 75 THR A O 1
ATOM 569 N N . ALA A 1 76 ? 10.471 -12.873 32.433 1.00 51.38 76 ALA A N 1
ATOM 570 C CA . ALA A 1 76 ? 11.277 -13.820 33.186 1.00 51.38 76 ALA A CA 1
ATOM 571 C C . ALA A 1 76 ? 10.811 -13.773 34.650 1.00 51.38 76 ALA A C 1
ATOM 573 O O . ALA A 1 76 ? 11.201 -12.876 35.382 1.00 51.38 76 ALA A O 1
ATOM 574 N N . GLU A 1 77 ? 9.905 -14.686 35.012 1.00 49.66 77 GLU A N 1
ATOM 575 C CA . GLU A 1 77 ? 9.776 -15.370 36.315 1.00 49.66 77 GLU A CA 1
ATOM 576 C C . GLU A 1 77 ? 8.331 -15.832 36.542 1.00 49.66 77 GLU A C 1
ATOM 578 O O . GLU A 1 77 ? 7.568 -15.295 37.339 1.00 49.66 77 GLU A O 1
ATOM 583 N N . SER A 1 78 ? 7.937 -16.891 35.844 1.00 48.44 78 SER A N 1
ATOM 584 C CA . SER A 1 78 ? 6.918 -17.815 36.345 1.00 48.44 78 SER A CA 1
ATOM 585 C C . SER A 1 78 ? 7.188 -19.185 35.748 1.00 48.44 78 SER A C 1
ATOM 587 O O . SER A 1 78 ? 6.626 -19.594 34.735 1.00 48.44 78 SER A O 1
ATOM 589 N N . SER A 1 79 ? 8.136 -19.878 36.371 1.00 42.31 79 SER A N 1
ATOM 590 C CA . SER A 1 79 ? 8.454 -21.277 36.108 1.00 42.31 79 SER A CA 1
ATOM 591 C C . SER A 1 79 ? 7.177 -22.129 36.132 1.00 42.31 79 SER A C 1
ATOM 593 O O . SER A 1 79 ? 6.417 -22.044 37.102 1.00 42.31 79 SER A O 1
ATOM 595 N N . PRO A 1 80 ? 6.922 -23.004 35.140 1.00 45.09 80 PRO A N 1
ATOM 596 C CA . PRO A 1 80 ? 5.829 -23.952 35.257 1.00 45.09 80 PRO A CA 1
ATOM 597 C C . PRO A 1 80 ? 6.195 -24.954 36.355 1.00 45.09 80 PRO A C 1
ATOM 599 O O . PRO A 1 80 ? 7.241 -25.604 36.297 1.00 45.09 80 PRO A O 1
ATOM 602 N N . LYS A 1 81 ? 5.339 -25.079 37.375 1.00 49.56 81 LYS A N 1
ATOM 603 C CA . LYS A 1 81 ? 5.480 -26.074 38.445 1.00 49.56 81 LYS A CA 1
ATOM 604 C C . LYS A 1 81 ? 5.264 -27.471 37.857 1.00 49.56 81 LYS A C 1
ATOM 606 O O . LYS A 1 81 ? 4.155 -27.996 37.839 1.00 49.56 81 LYS A O 1
ATOM 611 N N . VAL A 1 82 ? 6.335 -28.051 37.324 1.00 57.41 82 VAL A N 1
ATOM 612 C CA . VAL A 1 82 ? 6.405 -29.464 36.952 1.00 57.41 82 VAL A CA 1
ATOM 613 C C . VAL A 1 82 ? 6.592 -30.243 38.245 1.00 57.41 82 VAL A C 1
ATOM 615 O O . VAL A 1 82 ? 7.666 -30.216 38.841 1.00 57.41 82 VAL A O 1
ATOM 618 N N . GLU A 1 83 ? 5.540 -30.911 38.703 1.00 55.66 83 GLU A N 1
ATOM 619 C CA . GLU A 1 83 ? 5.640 -31.821 39.839 1.00 55.66 83 GLU A CA 1
ATOM 620 C C . GLU A 1 83 ? 6.434 -33.062 39.397 1.00 55.66 83 GLU A C 1
ATOM 622 O O . GLU A 1 83 ? 5.982 -33.858 38.570 1.00 55.66 83 GLU A O 1
ATOM 627 N N . GLN A 1 84 ? 7.675 -33.170 39.876 1.00 48.03 84 GLN A N 1
ATOM 628 C CA . GLN A 1 84 ? 8.536 -34.327 39.659 1.00 48.03 84 GLN A CA 1
ATOM 629 C C . GLN A 1 84 ? 8.204 -35.396 40.702 1.00 48.03 84 GLN A C 1
ATOM 631 O O . GLN A 1 84 ? 8.281 -35.148 41.902 1.00 48.03 84 GLN A O 1
ATOM 636 N N . THR A 1 85 ? 7.870 -36.607 40.257 1.00 56.75 85 THR A N 1
ATOM 637 C CA . THR A 1 85 ? 7.920 -37.785 41.131 1.00 56.75 85 THR A CA 1
ATOM 638 C C . THR A 1 85 ? 9.380 -38.080 41.503 1.00 56.75 85 THR A C 1
ATOM 640 O O . THR A 1 85 ? 10.253 -37.837 40.666 1.00 56.75 85 THR A O 1
ATOM 643 N N . PRO A 1 86 ? 9.666 -38.649 42.690 1.00 57.38 86 PRO A N 1
ATOM 644 C CA . PRO A 1 86 ? 11.030 -38.843 43.206 1.00 57.38 86 PRO A CA 1
ATOM 645 C C . PRO A 1 86 ? 11.954 -39.713 42.332 1.00 57.38 86 PRO A C 1
ATOM 647 O O . PRO A 1 86 ? 13.151 -39.753 42.579 1.00 57.38 86 PRO A O 1
ATOM 650 N N . ASP A 1 87 ? 11.423 -40.354 41.287 1.00 58.41 87 ASP A N 1
ATOM 651 C CA . ASP A 1 87 ? 12.163 -41.191 40.334 1.00 58.41 87 ASP A CA 1
ATOM 652 C C . ASP A 1 87 ? 12.424 -40.497 38.971 1.00 58.41 87 ASP A C 1
ATOM 654 O O . ASP A 1 87 ? 12.633 -41.132 37.939 1.00 58.41 87 ASP A O 1
ATOM 658 N N . GLY A 1 88 ? 12.332 -39.161 38.916 1.00 57.78 88 GLY A N 1
ATOM 659 C CA . GLY A 1 88 ? 12.787 -38.342 37.778 1.00 57.78 88 GLY A CA 1
ATOM 660 C C . GLY A 1 88 ? 11.995 -38.473 36.466 1.00 57.78 88 GLY A C 1
ATOM 661 O O . GLY A 1 88 ? 12.316 -37.809 35.476 1.00 57.78 88 GLY A O 1
ATOM 662 N N . ARG A 1 89 ? 10.940 -39.291 36.419 1.00 55.44 89 ARG A N 1
ATOM 663 C CA . ARG A 1 89 ? 10.161 -39.529 35.197 1.00 55.44 89 ARG A CA 1
ATOM 664 C C . ARG A 1 89 ? 9.071 -38.469 35.004 1.00 55.44 89 ARG A C 1
ATOM 666 O O . ARG A 1 89 ? 8.187 -38.302 35.838 1.00 55.44 89 ARG A O 1
ATOM 673 N N . ARG A 1 90 ? 9.109 -37.760 33.869 1.00 64.25 90 ARG A N 1
ATOM 674 C CA . ARG A 1 90 ? 8.077 -36.782 33.477 1.00 64.25 90 ARG A CA 1
ATOM 675 C C . ARG A 1 90 ? 6.765 -37.492 33.128 1.00 64.25 90 ARG A C 1
ATOM 677 O O . ARG A 1 90 ? 6.712 -38.235 32.150 1.00 64.25 90 ARG A O 1
ATOM 684 N N . VAL A 1 91 ? 5.703 -37.222 33.886 1.00 55.06 91 VAL A N 1
ATOM 685 C CA . VAL A 1 91 ? 4.345 -37.704 33.591 1.00 55.06 91 VAL A CA 1
ATOM 686 C C . VAL A 1 91 ? 3.556 -36.598 32.892 1.00 55.06 91 VAL A C 1
ATOM 688 O O . VAL A 1 91 ? 3.276 -35.555 33.474 1.00 55.06 91 VAL A O 1
ATOM 691 N N . VAL A 1 92 ? 3.174 -36.831 31.635 1.00 60.00 92 VAL A N 1
ATOM 692 C CA . VAL A 1 92 ? 2.242 -35.962 30.903 1.00 60.00 92 VAL A CA 1
ATOM 693 C C . VAL A 1 92 ? 0.833 -36.519 31.090 1.00 60.00 92 VAL A C 1
ATOM 695 O O . VAL A 1 92 ? 0.507 -37.591 30.576 1.00 60.00 92 VAL A O 1
ATOM 698 N N . ARG A 1 93 ? -0.018 -35.810 31.840 1.00 58.38 93 ARG A N 1
ATOM 699 C CA . ARG A 1 93 ? -1.420 -36.202 32.045 1.00 58.38 93 ARG A CA 1
ATOM 700 C C . ARG A 1 93 ? -2.211 -35.946 30.759 1.00 58.38 93 ARG A C 1
ATOM 702 O O . ARG A 1 93 ? -2.646 -34.825 30.507 1.00 58.38 93 ARG A O 1
ATOM 709 N N . ARG A 1 94 ? -2.400 -36.984 29.936 1.00 61.84 94 ARG A N 1
ATOM 710 C CA . ARG A 1 94 ? -3.335 -36.950 28.798 1.00 61.84 94 ARG A CA 1
ATOM 711 C C . ARG A 1 94 ? -4.746 -36.720 29.344 1.00 61.84 94 ARG A C 1
ATOM 713 O O . ARG A 1 94 ? -5.252 -37.544 30.099 1.00 61.84 94 ARG A O 1
ATOM 720 N N . ARG A 1 95 ? -5.380 -35.604 28.978 1.00 55.03 95 ARG A N 1
ATOM 721 C CA . ARG A 1 95 ? -6.824 -35.418 29.167 1.00 55.03 95 ARG A CA 1
ATOM 722 C C . ARG A 1 95 ? -7.529 -36.241 28.088 1.00 55.03 95 ARG A C 1
ATOM 724 O O . ARG A 1 95 ? -7.594 -35.818 26.941 1.00 55.03 95 ARG A O 1
ATOM 731 N N . SER A 1 96 ? -7.987 -37.441 28.426 1.00 53.69 96 SER A N 1
ATOM 732 C CA . SER A 1 96 ? -8.980 -38.158 27.628 1.00 53.69 96 SER A CA 1
ATOM 733 C C . SER A 1 96 ? -10.320 -37.438 27.780 1.00 53.69 96 SER A C 1
ATOM 735 O O . SER A 1 96 ? -10.911 -37.450 28.856 1.00 53.69 96 SER A O 1
ATOM 737 N N . SER A 1 97 ? -10.792 -36.792 26.715 1.00 54.41 97 SER A N 1
ATOM 738 C CA . SER A 1 97 ? -12.192 -36.397 26.580 1.00 54.41 97 SER A CA 1
ATOM 739 C C . SER A 1 97 ? -13.008 -37.643 26.230 1.00 54.41 97 SER A C 1
ATOM 741 O O . SER A 1 97 ? -13.059 -38.058 25.073 1.00 54.41 97 SER A O 1
ATOM 743 N N . SER A 1 98 ? -13.600 -38.269 27.243 1.00 51.69 98 SER A N 1
ATOM 744 C CA . SER A 1 98 ? -14.722 -39.194 27.080 1.00 51.69 98 SER A CA 1
ATOM 745 C C . SER A 1 98 ? -15.986 -38.547 27.644 1.00 51.69 98 SER A C 1
ATOM 747 O O . SER A 1 98 ? -15.913 -37.978 28.733 1.00 51.69 98 SER A O 1
ATOM 749 N N . ALA A 1 99 ? -17.103 -38.766 26.944 1.00 47.12 99 ALA A N 1
ATOM 750 C CA . ALA A 1 99 ? -18.494 -38.380 27.227 1.00 47.12 99 ALA A CA 1
ATOM 751 C C . ALA A 1 99 ? -18.910 -36.997 26.669 1.00 47.12 99 ALA A C 1
ATOM 753 O O . ALA A 1 99 ? -18.273 -35.995 26.976 1.00 47.12 99 ALA A O 1
ATOM 754 N N . GLY A 1 100 ? -19.954 -36.894 25.836 1.00 40.94 100 GLY A N 1
ATOM 755 C CA . GLY A 1 100 ? -20.995 -37.875 25.489 1.00 40.94 100 GLY A CA 1
ATOM 756 C C . GLY A 1 100 ? -21.688 -37.578 24.169 1.00 40.94 100 GLY A C 1
ATOM 757 O O . GLY A 1 100 ? -21.361 -36.543 23.550 1.00 40.94 100 GLY A O 1
#

pLDDT: mean 79.53, std 19.75, range [40.94, 97.56]

Radius of gyration: 24.22 Å; Cα contacts (8 Å, |Δi|>4): 37; chains: 1; bounding box: 37×54×56 Å